Protein AF-A0A2E5YEF9-F1 (afdb_monomer_lite)

Sequence (171 aa):
MELEQLLAVVGGSLGGLQVLPWATDHPDRMRTAVVVAAAPHLSSQGVAFDVIGRNAIRHDPRFADGQYYDDETPESGLAIARMLAHITCLSDESMRTKFAPARLMPERSAPTSRASSPSDPISHIRATDSSNVSMQTATSRGRRRWTSSTWEERTTSCASHSRPRPAAGSF

Secondary structure (DSSP, 8-state):
-----BS-EEEETHHHHHHHHHHHH-GGGBS-EEEES--SS--HHHHHHHHHHHHHHHTSGGGGGG--SSS---HHHHHHHHHHHHHHT--HHHHHHHH-GGGGS--------------------PPP-------------------THHHHHHHHTT----PPPPP----

Structure (mmCIF, N/CA/C/O backbone):
data_AF-A0A2E5YEF9-F1
#
_entry.id   AF-A0A2E5YEF9-F1
#
loop_
_atom_site.group_PDB
_atom_site.id
_atom_site.type_symbol
_atom_site.label_atom_id
_atom_sit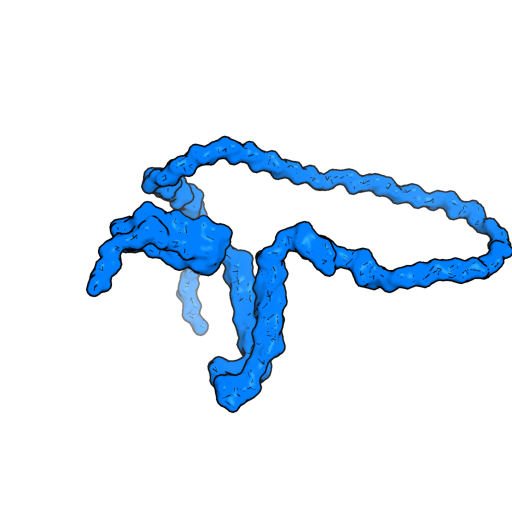e.label_alt_id
_atom_site.label_comp_id
_atom_site.label_asym_id
_atom_site.label_entity_id
_atom_site.label_seq_id
_atom_site.pdbx_PDB_ins_code
_atom_site.Cartn_x
_atom_site.Cartn_y
_atom_site.Cartn_z
_atom_site.occupancy
_atom_site.B_iso_or_equiv
_atom_site.auth_seq_id
_atom_site.auth_comp_id
_atom_site.auth_asym_id
_atom_site.auth_atom_id
_atom_site.pdbx_PDB_model_num
ATOM 1 N N . MET A 1 1 ? -17.700 -27.731 7.339 1.00 61.22 1 MET A N 1
ATOM 2 C CA . MET A 1 1 ? -17.431 -26.913 8.539 1.00 61.22 1 MET A CA 1
ATOM 3 C C . MET A 1 1 ? -17.479 -25.466 8.091 1.00 61.22 1 MET A C 1
ATOM 5 O O . MET A 1 1 ? -16.603 -25.067 7.335 1.00 61.22 1 MET A O 1
ATOM 9 N N . GLU A 1 2 ? -18.531 -24.729 8.441 1.00 78.50 2 GLU A N 1
ATOM 10 C CA . GLU A 1 2 ? -18.604 -23.287 8.177 1.00 78.50 2 GLU A CA 1
ATOM 11 C C . GLU A 1 2 ? -17.994 -22.519 9.351 1.00 78.50 2 GLU A C 1
ATOM 13 O O . GLU A 1 2 ? -18.206 -22.864 10.512 1.00 78.50 2 GLU A O 1
ATOM 18 N N . LEU A 1 3 ? -17.200 -21.493 9.042 1.00 83.31 3 LEU A N 1
ATOM 19 C CA . LEU A 1 3 ? -16.688 -20.552 10.033 1.00 83.31 3 LEU A CA 1
ATOM 20 C C . LEU A 1 3 ? -17.689 -19.407 10.173 1.00 83.31 3 LEU A C 1
ATOM 22 O O . LEU A 1 3 ? -17.702 -18.482 9.359 1.00 83.31 3 LEU A O 1
ATOM 26 N N . GLU A 1 4 ? -18.523 -19.489 11.205 1.00 88.81 4 GLU A N 1
ATOM 27 C CA . GLU A 1 4 ? -19.584 -18.512 11.464 1.00 88.81 4 GLU A CA 1
ATOM 28 C C . GLU A 1 4 ? -19.030 -17.161 11.941 1.00 88.81 4 GLU A C 1
ATOM 30 O O . GLU A 1 4 ? -19.479 -16.113 11.478 1.00 88.81 4 GLU A O 1
ATOM 35 N N . GLN A 1 5 ? -18.018 -17.167 12.821 1.00 94.31 5 GLN A N 1
ATOM 36 C CA . GLN A 1 5 ? -17.454 -15.944 13.396 1.00 94.31 5 GLN A CA 1
ATOM 37 C C . GLN A 1 5 ? -15.948 -16.059 13.669 1.00 94.31 5 GLN A C 1
ATOM 39 O O . GLN A 1 5 ? -15.473 -16.996 14.310 1.00 94.31 5 GLN A O 1
ATOM 44 N N . LEU A 1 6 ? -15.191 -15.059 13.219 1.00 95.38 6 LEU A N 1
ATOM 45 C CA . LEU A 1 6 ? -13.757 -14.929 13.454 1.00 95.38 6 LEU A CA 1
ATOM 46 C C . LEU A 1 6 ? -13.483 -14.293 14.822 1.00 95.38 6 LEU A C 1
ATOM 48 O O . LEU A 1 6 ? -14.119 -13.312 15.214 1.00 95.38 6 LEU A O 1
ATOM 52 N N . LEU A 1 7 ? -12.482 -14.801 15.544 1.00 96.19 7 LEU A N 1
ATOM 53 C CA . LEU A 1 7 ? -12.046 -14.183 16.801 1.00 96.19 7 LEU A CA 1
ATOM 54 C C . LEU A 1 7 ? -11.494 -12.771 16.565 1.00 96.19 7 LEU A C 1
ATOM 56 O O . LEU A 1 7 ? -11.848 -11.831 17.277 1.00 96.19 7 LEU A O 1
ATOM 60 N N . ALA A 1 8 ? -10.625 -12.626 15.567 1.00 96.00 8 ALA A N 1
ATOM 61 C CA . ALA A 1 8 ? -10.058 -11.345 15.195 1.00 96.00 8 ALA A CA 1
ATOM 62 C C . ALA A 1 8 ? -9.677 -11.315 13.715 1.00 96.00 8 ALA A C 1
ATOM 64 O O . ALA A 1 8 ? -9.249 -12.324 13.156 1.00 96.00 8 ALA A O 1
ATOM 65 N N . VAL A 1 9 ? -9.780 -10.132 13.122 1.00 96.62 9 VAL A N 1
ATOM 66 C CA . VAL A 1 9 ? -9.243 -9.806 11.802 1.00 96.62 9 VAL A CA 1
ATOM 67 C C . VAL A 1 9 ? -8.165 -8.751 12.011 1.00 96.62 9 VAL A C 1
ATOM 69 O O . VAL A 1 9 ? -8.415 -7.706 12.612 1.00 96.62 9 VAL A O 1
ATOM 72 N N . VAL A 1 10 ? -6.943 -9.047 11.576 1.00 97.56 10 VAL A N 1
ATOM 73 C CA . VAL A 1 10 ? -5.756 -8.239 11.877 1.00 97.56 10 VAL A CA 1
ATOM 74 C C . VAL A 1 10 ? -5.096 -7.809 10.577 1.00 97.56 10 VAL A C 1
ATOM 76 O O . VAL A 1 10 ? -4.835 -8.644 9.715 1.00 97.56 10 VAL A O 1
ATOM 79 N N . GLY A 1 11 ? -4.794 -6.518 10.444 1.00 97.12 11 GLY A N 1
ATOM 80 C CA . GLY A 1 11 ? -4.163 -5.975 9.247 1.00 97.12 11 GLY A CA 1
ATOM 81 C C . GLY A 1 11 ? -3.310 -4.746 9.529 1.00 97.12 11 GLY A C 1
ATOM 82 O O . GLY A 1 11 ? -3.730 -3.817 10.221 1.00 97.12 11 GLY A O 1
ATOM 83 N N . GLY A 1 12 ? -2.103 -4.738 8.962 1.00 95.12 12 GLY A N 1
ATOM 84 C CA . GLY A 1 12 ? -1.193 -3.595 8.974 1.00 95.12 12 GLY A CA 1
ATOM 85 C C . GLY A 1 12 ? -1.109 -2.914 7.607 1.00 95.12 12 GLY A C 1
ATOM 86 O O . GLY A 1 12 ? -1.174 -3.603 6.592 1.00 95.12 12 GLY A O 1
ATOM 87 N N . SER A 1 13 ? -0.932 -1.589 7.557 1.00 92.62 13 SER A N 1
ATOM 88 C CA . SER A 1 13 ? -0.755 -0.825 6.308 1.00 92.62 13 SER A CA 1
ATOM 89 C C . SER A 1 13 ? -1.877 -1.117 5.292 1.00 92.62 13 SER A C 1
ATOM 91 O O . SER A 1 13 ? -3.050 -0.911 5.603 1.00 92.62 13 SER A O 1
ATOM 93 N N . LEU A 1 14 ? -1.558 -1.651 4.108 1.00 91.31 14 LEU A N 1
ATOM 94 C CA . LEU A 1 14 ? -2.541 -2.074 3.107 1.00 91.31 14 LEU A CA 1
ATOM 95 C C . LEU A 1 14 ? -3.523 -3.116 3.664 1.00 91.31 14 LEU A C 1
ATOM 97 O O . LEU A 1 14 ? -4.720 -3.026 3.418 1.00 91.31 14 LEU A O 1
ATOM 101 N N . GLY A 1 15 ? -3.057 -4.052 4.492 1.00 93.69 15 GLY A N 1
ATOM 102 C CA . GLY A 1 15 ? -3.945 -5.000 5.167 1.00 93.69 15 GLY A CA 1
ATOM 103 C C . GLY A 1 15 ? -4.943 -4.296 6.088 1.00 93.69 15 GLY A C 1
ATOM 104 O O . GLY A 1 15 ? -6.108 -4.664 6.124 1.00 93.69 15 GLY A O 1
ATOM 105 N N . GLY A 1 16 ? -4.531 -3.230 6.779 1.00 95.38 16 GLY A N 1
ATOM 106 C CA . GLY A 1 16 ? -5.429 -2.439 7.625 1.00 95.38 16 GLY A CA 1
ATOM 107 C C . GLY A 1 16 ? -6.526 -1.725 6.829 1.00 95.38 16 GLY A C 1
ATOM 108 O O . GLY A 1 16 ? -7.672 -1.688 7.270 1.00 95.38 16 GLY A O 1
ATOM 109 N N . LEU A 1 17 ? -6.198 -1.247 5.624 1.00 94.56 17 LEU A N 1
ATOM 110 C CA . LEU A 1 17 ? -7.174 -0.714 4.664 1.00 94.56 17 LEU A CA 1
ATOM 111 C C . LEU A 1 17 ? -8.205 -1.767 4.225 1.00 94.56 17 LEU A C 1
ATOM 113 O O . LEU A 1 17 ? -9.326 -1.391 3.913 1.00 94.56 17 LEU A O 1
ATOM 117 N N . GLN A 1 18 ? -7.863 -3.060 4.224 1.00 94.94 18 GLN A N 1
ATOM 118 C CA . GLN A 1 18 ? -8.808 -4.148 3.924 1.00 94.94 18 GLN A CA 1
ATOM 119 C C . GLN A 1 18 ? -9.657 -4.544 5.139 1.00 94.94 18 GLN A C 1
ATOM 121 O O . GLN A 1 18 ? -10.833 -4.872 4.992 1.00 94.94 18 GLN A O 1
ATOM 126 N N . VAL A 1 19 ? -9.085 -4.486 6.347 1.00 96.94 19 VAL A N 1
ATOM 127 C CA . VAL A 1 19 ? -9.817 -4.791 7.588 1.00 96.94 19 VAL A CA 1
ATOM 128 C C . VAL A 1 19 ? -10.938 -3.783 7.846 1.00 96.94 19 VAL A C 1
ATOM 130 O O . VAL A 1 19 ? -11.987 -4.165 8.354 1.00 96.94 19 VAL A O 1
ATOM 133 N N . LEU A 1 20 ? -10.746 -2.509 7.493 1.00 95.31 20 LEU A N 1
ATOM 134 C CA . LEU A 1 20 ? -11.721 -1.447 7.768 1.00 95.31 20 LEU A CA 1
ATOM 135 C C . LEU A 1 20 ? -13.084 -1.651 7.061 1.00 95.31 20 LEU A C 1
ATOM 137 O O . LEU A 1 20 ? -14.101 -1.602 7.758 1.00 95.31 20 LEU A O 1
ATOM 141 N N . PRO A 1 21 ? -13.155 -1.936 5.744 1.00 95.06 21 PRO A N 1
ATOM 142 C CA . PRO A 1 21 ? -14.404 -2.319 5.086 1.00 95.06 21 PRO A CA 1
ATOM 143 C C . PRO A 1 21 ? -15.011 -3.590 5.672 1.00 95.06 21 PRO A C 1
ATOM 145 O O . PRO A 1 21 ? -16.184 -3.598 6.009 1.00 95.06 21 PRO A O 1
ATOM 148 N N . TRP A 1 22 ? -14.208 -4.633 5.913 1.00 94.25 22 TRP A N 1
ATOM 149 C CA . TRP A 1 22 ? -14.694 -5.874 6.531 1.00 94.25 22 TRP A CA 1
ATOM 150 C C . TRP A 1 22 ? -15.366 -5.645 7.884 1.00 94.25 22 TRP A C 1
ATOM 152 O O . TRP A 1 22 ? -16.401 -6.236 8.179 1.00 94.25 22 TRP A O 1
ATOM 162 N N . ALA A 1 23 ? -14.796 -4.748 8.686 1.00 94.69 23 ALA A N 1
ATOM 163 C CA . ALA A 1 23 ? -15.352 -4.370 9.971 1.00 94.69 23 ALA A CA 1
ATOM 164 C C . ALA A 1 23 ? -16.701 -3.650 9.872 1.00 94.69 23 ALA A C 1
ATOM 166 O O . ALA A 1 23 ? -17.472 -3.670 10.830 1.00 94.69 23 ALA A O 1
ATOM 167 N N . THR A 1 24 ? -16.958 -3.010 8.734 1.00 94.38 24 THR A N 1
ATOM 168 C CA . THR A 1 24 ? -18.151 -2.204 8.472 1.00 94.38 24 THR A CA 1
ATOM 169 C C . THR A 1 24 ? -19.235 -3.030 7.781 1.00 94.38 24 THR A C 1
ATOM 171 O O . THR A 1 24 ? -20.386 -2.998 8.203 1.00 94.38 24 THR A O 1
ATOM 174 N N . ASP A 1 25 ? -18.859 -3.809 6.767 1.00 95.62 25 ASP A N 1
ATOM 175 C CA . ASP A 1 25 ? -19.774 -4.582 5.923 1.00 95.62 25 ASP A CA 1
ATOM 176 C C . ASP A 1 25 ? -20.184 -5.911 6.577 1.00 95.62 25 ASP A C 1
ATOM 178 O O . ASP A 1 25 ? -21.254 -6.455 6.297 1.00 95.62 25 ASP A O 1
ATOM 182 N N . HIS A 1 26 ? -19.334 -6.455 7.457 1.00 94.62 26 HIS A N 1
ATOM 183 C CA . HIS A 1 26 ? -19.531 -7.760 8.091 1.00 94.62 26 HIS A CA 1
ATOM 184 C C . HIS A 1 26 ? -19.278 -7.739 9.612 1.00 94.62 26 HIS A C 1
ATOM 186 O O . HIS A 1 26 ? -18.513 -8.569 10.120 1.00 94.62 26 HIS A O 1
ATOM 192 N N . PRO A 1 27 ? -19.925 -6.838 10.376 1.00 93.94 27 PRO A N 1
ATOM 193 C CA . PRO A 1 27 ? -19.651 -6.669 11.803 1.00 93.94 27 PRO A CA 1
ATOM 194 C C . PRO A 1 27 ? -19.923 -7.942 12.621 1.00 93.94 27 PRO A C 1
ATOM 196 O O . PRO A 1 27 ? -19.190 -8.225 13.563 1.00 93.94 27 PRO A O 1
ATOM 199 N N . ASP A 1 28 ? -20.906 -8.760 12.232 1.00 94.88 28 ASP A N 1
ATOM 200 C CA . ASP A 1 28 ? -21.264 -9.988 12.960 1.00 94.88 28 ASP A CA 1
ATOM 201 C C . ASP A 1 28 ? -20.300 -11.158 12.699 1.00 94.88 28 ASP A C 1
ATOM 203 O O . ASP A 1 28 ? -20.226 -12.111 13.480 1.00 94.88 28 ASP A O 1
ATOM 207 N N . ARG A 1 29 ? -19.512 -11.082 11.619 1.00 94.75 29 ARG A N 1
ATOM 208 C CA . ARG A 1 29 ? -18.574 -12.135 11.194 1.00 94.75 29 ARG A CA 1
ATOM 209 C C . ARG A 1 29 ? -17.249 -12.096 11.951 1.00 94.75 29 ARG A C 1
ATOM 211 O O . ARG A 1 29 ? -16.424 -12.988 11.756 1.00 94.75 29 ARG A O 1
ATOM 218 N N . MET A 1 30 ? -17.020 -11.103 12.811 1.00 94.94 30 MET A N 1
ATOM 219 C CA . MET A 1 30 ? -15.790 -10.978 13.593 1.00 94.94 30 MET A CA 1
ATOM 220 C C . MET A 1 30 ? -16.033 -10.346 14.968 1.00 94.94 30 MET A C 1
ATOM 222 O O . MET A 1 30 ? -16.859 -9.458 15.121 1.00 94.94 30 MET A O 1
ATOM 226 N N . ARG A 1 31 ? -15.269 -10.758 15.984 1.00 95.88 31 ARG A N 1
ATOM 227 C CA . ARG A 1 31 ? -15.357 -10.141 17.324 1.00 95.88 31 ARG A CA 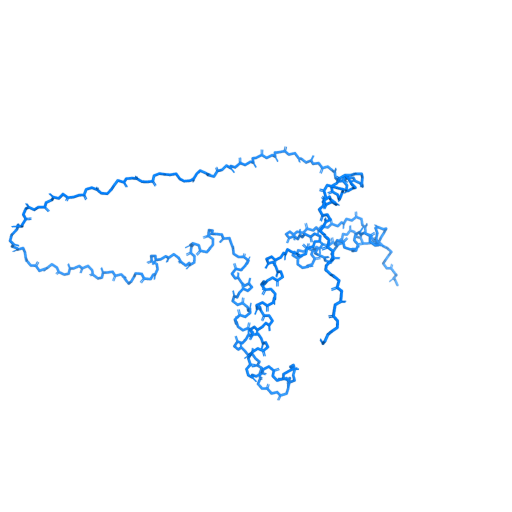1
ATOM 228 C C . ARG A 1 31 ? -14.470 -8.913 17.486 1.00 95.88 31 ARG A C 1
ATOM 230 O O . ARG A 1 31 ? -14.780 -8.035 18.285 1.00 95.88 31 ARG A O 1
ATOM 237 N N . THR A 1 32 ? -13.341 -8.876 16.780 1.00 96.69 32 THR A N 1
ATOM 238 C CA . THR A 1 32 ? -12.328 -7.824 16.930 1.00 96.69 32 THR A CA 1
ATOM 239 C C . THR A 1 32 ? -11.690 -7.489 15.586 1.00 96.69 32 THR A C 1
ATOM 241 O O . THR A 1 32 ? -11.218 -8.383 14.891 1.00 96.69 32 THR A O 1
ATOM 244 N N . ALA A 1 33 ? -11.592 -6.202 15.255 1.00 96.88 33 ALA A N 1
ATOM 245 C CA . ALA A 1 33 ? -10.707 -5.709 14.201 1.00 96.88 33 ALA A CA 1
ATOM 246 C C . ALA A 1 33 ? -9.464 -5.064 14.820 1.00 96.88 33 ALA A C 1
ATOM 248 O O . ALA A 1 33 ? -9.569 -4.218 15.710 1.00 96.88 33 ALA A O 1
ATOM 249 N N . VAL A 1 34 ? -8.285 -5.446 14.335 1.00 97.50 34 VAL A N 1
ATOM 250 C CA . VAL A 1 34 ? -7.002 -4.868 14.745 1.00 97.50 34 VAL A CA 1
ATOM 251 C C . VAL A 1 34 ? -6.345 -4.238 13.525 1.00 97.50 34 VAL A C 1
ATOM 253 O O . VAL A 1 34 ? -5.876 -4.932 12.626 1.00 97.50 34 VAL A O 1
ATOM 256 N N . VAL A 1 35 ? -6.310 -2.908 13.510 1.00 97.38 35 VAL A N 1
ATOM 257 C CA . VAL A 1 35 ? -5.787 -2.105 12.401 1.00 97.38 35 VAL A CA 1
ATOM 258 C C . VAL A 1 35 ? -4.512 -1.402 12.854 1.00 97.38 35 VAL A C 1
ATOM 260 O O . VAL A 1 35 ? -4.525 -0.664 13.839 1.00 97.38 35 VAL A O 1
ATOM 263 N N . VAL A 1 36 ? -3.404 -1.631 12.147 1.00 96.56 36 VAL A N 1
ATOM 264 C CA . VAL A 1 36 ? -2.079 -1.103 12.511 1.00 96.56 36 VAL A CA 1
ATOM 265 C C . VAL A 1 36 ? -1.515 -0.253 11.377 1.00 96.56 36 VAL A C 1
ATOM 267 O O . VAL A 1 36 ? -1.464 -0.699 10.236 1.00 96.56 36 VAL A O 1
ATOM 270 N N . ALA A 1 37 ? -1.050 0.963 11.681 1.00 93.44 37 ALA A N 1
ATOM 271 C CA . ALA A 1 37 ? -0.389 1.848 10.709 1.00 93.44 37 ALA A CA 1
ATOM 272 C C . ALA A 1 37 ? -1.166 2.009 9.381 1.00 93.44 37 ALA A C 1
ATOM 274 O O . ALA A 1 37 ? -0.586 1.972 8.297 1.00 93.44 37 ALA A O 1
ATOM 275 N N . ALA A 1 38 ? -2.489 2.144 9.473 1.00 93.81 38 ALA A N 1
ATOM 276 C CA . ALA A 1 38 ? -3.388 2.309 8.338 1.00 93.81 38 ALA A CA 1
ATOM 277 C C . ALA A 1 38 ? -4.418 3.408 8.624 1.00 93.81 38 ALA A C 1
ATOM 279 O O . ALA A 1 38 ? -4.615 3.813 9.770 1.00 93.81 38 ALA A O 1
ATOM 280 N N . ALA A 1 39 ? -5.071 3.876 7.567 1.00 90.88 39 ALA A N 1
ATOM 281 C CA . ALA A 1 39 ? -6.108 4.900 7.595 1.00 90.88 39 ALA A CA 1
ATOM 282 C C . ALA A 1 39 ? -7.321 4.415 6.777 1.00 90.88 39 ALA A C 1
ATOM 284 O O . ALA A 1 39 ? -7.152 3.525 5.946 1.00 90.88 39 ALA A O 1
ATOM 285 N N . PRO A 1 40 ? -8.527 4.981 6.969 1.00 89.75 40 PRO A N 1
ATOM 286 C CA . PRO A 1 40 ? -9.714 4.607 6.189 1.00 89.75 40 PRO A CA 1
ATOM 287 C C . PRO A 1 40 ? -9.597 4.933 4.698 1.00 89.75 40 PRO A C 1
ATOM 289 O O . PRO A 1 40 ? -10.260 4.305 3.878 1.00 89.75 40 PRO A O 1
ATOM 292 N N . HIS A 1 41 ? -8.730 5.880 4.340 1.00 91.38 41 HIS A N 1
ATOM 293 C CA . HIS A 1 41 ? -8.466 6.262 2.960 1.00 91.38 41 HIS A CA 1
ATOM 294 C C . HIS A 1 41 ? -6.971 6.468 2.740 1.00 91.38 41 HIS A C 1
ATOM 296 O O . HIS A 1 41 ? -6.235 6.839 3.660 1.00 91.38 41 HIS A O 1
ATOM 302 N N . LEU A 1 42 ? -6.531 6.255 1.501 1.00 92.19 42 LEU A N 1
ATOM 303 C CA . LEU A 1 42 ? -5.164 6.549 1.097 1.00 92.19 42 LEU A CA 1
ATOM 304 C C . LEU A 1 42 ? -4.969 8.069 0.994 1.00 92.19 42 LEU A C 1
ATOM 306 O O . LEU A 1 42 ? -5.785 8.768 0.396 1.00 92.19 42 LEU A O 1
ATOM 310 N N . SER A 1 43 ? -3.889 8.586 1.579 1.00 92.31 43 SER A N 1
ATOM 311 C CA . SER A 1 43 ? -3.564 10.014 1.506 1.00 92.31 43 SER A CA 1
ATOM 312 C C . SER A 1 43 ? -3.140 10.422 0.092 1.00 92.31 43 SER A C 1
ATOM 314 O O . SER A 1 43 ? -2.651 9.601 -0.684 1.00 92.31 43 SER A O 1
ATOM 316 N N . SER A 1 44 ? -3.244 11.714 -0.228 1.00 95.25 44 SER A N 1
ATOM 317 C CA . SER A 1 44 ? -2.739 12.270 -1.494 1.00 95.25 44 SER A CA 1
ATOM 318 C C . SER A 1 44 ? -1.250 11.975 -1.708 1.00 95.25 44 SER A C 1
ATOM 320 O O . SER A 1 44 ? -0.840 11.634 -2.814 1.00 95.25 44 SER A O 1
ATOM 322 N N . GLN A 1 45 ? -0.449 12.035 -0.642 1.00 92.62 45 GLN A N 1
ATOM 323 C CA . GLN A 1 45 ? 0.962 11.655 -0.671 1.00 92.62 45 GLN A CA 1
ATOM 324 C C . GLN A 1 45 ? 1.148 10.161 -0.992 1.00 92.62 45 GLN A C 1
ATOM 326 O O . GLN A 1 45 ? 2.000 9.815 -1.806 1.00 92.62 45 GLN A O 1
ATOM 331 N N . GLY A 1 46 ? 0.329 9.280 -0.407 1.00 92.06 46 GLY A N 1
ATOM 332 C CA . GLY A 1 46 ? 0.334 7.851 -0.729 1.00 92.06 46 GLY A CA 1
ATOM 333 C C . GLY A 1 46 ? -0.014 7.580 -2.195 1.00 92.06 46 GLY A C 1
ATOM 334 O O . GLY A 1 46 ? 0.676 6.805 -2.853 1.00 92.06 46 GLY A O 1
ATOM 335 N N . VAL A 1 47 ? -1.020 8.279 -2.732 1.00 95.19 47 VAL A N 1
ATOM 336 C CA . VAL A 1 47 ? -1.385 8.217 -4.159 1.00 95.19 47 VAL A CA 1
ATOM 337 C C . VAL A 1 47 ? -0.236 8.701 -5.047 1.00 95.19 47 VAL A C 1
ATOM 339 O O . VAL A 1 47 ? 0.065 8.071 -6.057 1.00 95.19 47 VAL A O 1
ATOM 342 N N . ALA A 1 48 ? 0.443 9.790 -4.675 1.00 96.94 48 ALA A N 1
ATOM 343 C CA . ALA A 1 48 ? 1.578 10.302 -5.437 1.00 96.94 48 ALA A CA 1
ATOM 344 C C . ALA A 1 48 ? 2.721 9.274 -5.523 1.00 96.94 48 ALA A C 1
ATOM 346 O O . ALA A 1 48 ? 3.242 9.034 -6.611 1.00 96.94 48 ALA A O 1
ATOM 347 N N . PHE A 1 49 ? 3.075 8.619 -4.413 1.00 95.69 49 PHE A N 1
ATOM 348 C CA . PHE A 1 49 ? 4.101 7.571 -4.416 1.00 95.69 49 PHE A CA 1
ATOM 349 C C . PHE A 1 49 ? 3.719 6.368 -5.281 1.00 95.69 49 PHE A C 1
ATOM 351 O O . PHE A 1 49 ? 4.551 5.860 -6.031 1.00 95.69 49 PHE A O 1
ATOM 358 N N . ASP A 1 50 ? 2.461 5.947 -5.216 1.00 94.75 50 ASP A N 1
ATOM 359 C CA . ASP A 1 50 ? 1.920 4.861 -6.030 1.00 94.75 50 ASP A CA 1
ATOM 360 C C . ASP A 1 50 ? 1.947 5.193 -7.538 1.00 94.75 50 ASP A C 1
ATOM 362 O O . ASP A 1 50 ? 2.385 4.378 -8.354 1.00 94.75 50 ASP A O 1
ATOM 366 N N . VAL A 1 51 ? 1.586 6.423 -7.923 1.00 97.75 51 VAL A N 1
ATOM 367 C CA . VAL A 1 51 ? 1.717 6.903 -9.311 1.00 97.75 51 VAL A CA 1
ATOM 368 C C . VAL A 1 51 ? 3.176 6.891 -9.771 1.00 97.75 51 VAL A C 1
ATOM 370 O O . VAL A 1 51 ? 3.454 6.397 -10.862 1.00 97.75 51 VAL A O 1
ATOM 373 N N . ILE A 1 52 ? 4.112 7.382 -8.952 1.00 97.94 52 ILE A N 1
ATOM 374 C CA . ILE A 1 52 ? 5.543 7.385 -9.297 1.00 97.94 52 ILE A CA 1
ATOM 375 C C . ILE A 1 52 ? 6.058 5.951 -9.470 1.00 97.94 52 ILE A C 1
ATOM 377 O O . ILE A 1 52 ? 6.719 5.664 -10.466 1.00 97.94 52 ILE A O 1
ATOM 381 N N . GLY A 1 53 ? 5.726 5.042 -8.549 1.00 98.00 53 GLY A N 1
ATOM 382 C CA . GLY A 1 53 ? 6.136 3.638 -8.625 1.00 98.00 53 GLY A CA 1
ATOM 383 C C . GLY A 1 53 ? 5.616 2.943 -9.885 1.00 98.00 53 GLY A C 1
ATOM 384 O O . GLY A 1 53 ? 6.388 2.310 -10.604 1.00 98.00 53 GLY A O 1
ATOM 385 N N . ARG A 1 54 ? 4.330 3.121 -10.217 1.00 98.00 54 ARG A N 1
ATOM 386 C CA . ARG A 1 54 ? 3.767 2.587 -11.468 1.00 98.00 54 ARG A CA 1
ATOM 387 C C . ARG A 1 54 ? 4.402 3.200 -12.706 1.00 98.00 54 ARG A C 1
ATOM 389 O O . ARG A 1 54 ? 4.636 2.482 -13.671 1.00 98.00 54 ARG A O 1
ATOM 396 N N . ASN A 1 55 ? 4.669 4.503 -12.695 1.00 98.25 55 ASN A N 1
ATOM 397 C CA . ASN A 1 55 ? 5.315 5.162 -13.823 1.00 98.25 55 ASN A CA 1
ATOM 398 C C . ASN A 1 55 ? 6.737 4.640 -14.028 1.00 98.25 55 ASN A C 1
ATOM 400 O O . ASN A 1 55 ? 7.098 4.391 -15.171 1.00 98.25 55 ASN A O 1
ATOM 404 N N . ALA A 1 56 ? 7.502 4.412 -12.957 1.00 98.31 56 ALA A N 1
ATOM 405 C CA . ALA A 1 56 ? 8.832 3.814 -13.054 1.00 98.31 56 ALA A CA 1
ATOM 406 C C . ALA A 1 56 ? 8.789 2.438 -13.736 1.00 98.31 56 ALA A C 1
ATOM 408 O O . ALA A 1 56 ? 9.599 2.173 -14.615 1.00 98.31 56 ALA A O 1
ATOM 409 N N . ILE A 1 57 ? 7.810 1.598 -13.384 1.00 98.38 57 ILE A N 1
ATOM 410 C CA . ILE A 1 57 ? 7.620 0.282 -14.009 1.00 98.38 57 ILE A CA 1
ATOM 411 C C . ILE A 1 57 ? 7.196 0.426 -15.475 1.00 98.38 57 ILE A C 1
ATOM 413 O O . ILE A 1 57 ? 7.802 -0.185 -16.341 1.00 98.38 57 ILE A O 1
ATOM 417 N N . ARG A 1 58 ? 6.189 1.257 -15.773 1.00 98.19 58 ARG A N 1
ATOM 418 C CA . ARG A 1 58 ? 5.633 1.405 -17.132 1.00 98.19 58 ARG A CA 1
ATOM 419 C C . ARG A 1 58 ? 6.595 2.024 -18.145 1.00 98.19 58 ARG A C 1
ATOM 421 O O . ARG A 1 58 ? 6.426 1.795 -19.335 1.00 98.19 58 ARG A O 1
ATOM 428 N N . HIS A 1 59 ? 7.549 2.833 -17.688 1.00 97.88 59 HIS A N 1
ATOM 429 C CA . HIS A 1 59 ? 8.561 3.450 -18.551 1.00 97.88 59 HIS A CA 1
ATOM 430 C C . HIS A 1 59 ? 9.818 2.588 -18.710 1.00 97.88 59 HIS A C 1
ATOM 432 O O . HIS A 1 59 ? 10.723 2.979 -19.446 1.00 97.88 59 HIS A O 1
ATOM 438 N N . ASP A 1 60 ? 9.897 1.436 -18.041 1.00 98.31 60 ASP A N 1
ATOM 439 C CA . ASP A 1 60 ? 10.940 0.463 -18.335 1.00 98.31 60 ASP A CA 1
ATOM 440 C C . ASP A 1 60 ? 10.702 -0.101 -19.752 1.00 98.31 60 ASP A C 1
ATOM 442 O O . ASP A 1 60 ? 9.602 -0.590 -20.023 1.00 98.31 60 ASP A O 1
ATOM 446 N N . PRO A 1 61 ? 11.686 -0.055 -20.672 1.00 97.12 61 PRO A N 1
ATOM 447 C CA . PRO A 1 61 ? 11.528 -0.590 -22.026 1.00 97.12 61 PRO A CA 1
ATOM 448 C C . PRO A 1 61 ? 11.118 -2.067 -22.061 1.00 97.12 61 PRO A C 1
ATOM 450 O O . PRO A 1 61 ? 10.471 -2.502 -23.011 1.00 97.12 61 PRO A O 1
ATOM 453 N N . ARG A 1 62 ? 11.461 -2.828 -21.015 1.00 97.69 62 ARG A N 1
ATOM 454 C CA . ARG A 1 62 ? 11.106 -4.243 -20.862 1.00 97.69 62 ARG A CA 1
ATOM 455 C C . ARG A 1 62 ? 9.703 -4.456 -20.295 1.00 97.69 62 ARG A C 1
ATOM 457 O O . ARG A 1 62 ? 9.266 -5.587 -20.153 1.00 97.69 62 ARG A O 1
ATOM 464 N N . PHE A 1 63 ? 8.964 -3.393 -19.964 1.00 97.81 63 PHE A N 1
ATOM 465 C CA . PHE A 1 63 ? 7.599 -3.523 -19.456 1.00 97.81 63 PHE A CA 1
ATOM 466 C C . PHE A 1 63 ? 6.626 -4.067 -20.500 1.00 97.81 63 PHE A C 1
ATOM 468 O O . PHE A 1 63 ? 5.593 -4.578 -20.097 1.00 97.81 63 PHE A O 1
ATOM 475 N N . ALA A 1 64 ? 6.901 -3.945 -21.803 1.00 96.19 64 ALA A N 1
ATOM 476 C CA . ALA A 1 64 ? 6.126 -4.589 -22.875 1.00 96.19 64 ALA A CA 1
ATOM 477 C C . ALA A 1 64 ? 4.585 -4.520 -22.704 1.00 96.19 64 ALA A C 1
ATOM 479 O O . ALA A 1 64 ? 3.882 -5.497 -22.937 1.00 96.19 64 ALA A O 1
ATOM 480 N N . ASP A 1 65 ? 4.056 -3.392 -22.216 1.00 95.69 65 ASP A N 1
ATOM 481 C CA . ASP A 1 65 ? 2.640 -3.211 -21.839 1.00 95.69 65 ASP A CA 1
ATOM 482 C C . ASP A 1 65 ? 2.046 -4.334 -20.950 1.00 95.69 65 ASP A C 1
ATOM 484 O O . ASP A 1 65 ? 0.901 -4.763 -21.087 1.00 95.69 65 ASP A O 1
ATOM 488 N N . GLY A 1 66 ? 2.852 -4.854 -20.024 1.00 96.19 66 GLY A N 1
ATOM 489 C CA . GLY A 1 66 ? 2.494 -5.970 -19.151 1.00 96.19 66 GLY A CA 1
ATOM 490 C C . GLY A 1 66 ? 2.786 -7.365 -19.716 1.00 96.19 66 GLY A C 1
ATOM 491 O O . GLY A 1 66 ? 2.581 -8.335 -18.993 1.00 96.19 66 GLY A O 1
ATOM 492 N N . GLN A 1 67 ? 3.266 -7.492 -20.957 1.00 96.94 67 GLN A N 1
ATOM 493 C CA . GLN A 1 67 ? 3.460 -8.769 -21.665 1.00 96.94 67 GLN A CA 1
ATOM 494 C C . GLN A 1 67 ? 4.912 -9.284 -21.617 1.00 96.94 67 GLN A C 1
ATOM 496 O O . GLN A 1 67 ? 5.454 -9.707 -22.627 1.00 96.94 67 GLN A O 1
ATOM 501 N N . TYR A 1 68 ? 5.562 -9.241 -20.452 1.00 95.88 68 TYR A N 1
ATOM 502 C CA . TYR A 1 68 ? 6.980 -9.622 -20.273 1.00 95.88 68 TYR A CA 1
ATOM 503 C C . TYR A 1 68 ? 7.184 -10.971 -19.567 1.00 95.88 68 TYR A C 1
ATOM 505 O O . TYR A 1 68 ? 8.262 -11.245 -19.050 1.00 95.88 68 TYR A O 1
ATOM 513 N N . TYR A 1 69 ? 6.145 -11.804 -19.464 1.00 94.06 69 TYR A N 1
ATOM 514 C CA . TYR A 1 69 ? 6.209 -13.059 -18.700 1.00 94.06 69 TYR A CA 1
ATOM 515 C C . TYR A 1 69 ? 7.070 -14.140 -19.365 1.00 94.06 69 TYR A C 1
ATOM 517 O O . TYR A 1 69 ? 7.650 -14.959 -18.654 1.00 94.06 69 TYR A O 1
ATOM 525 N N . ASP A 1 70 ? 7.165 -14.110 -20.694 1.00 95.56 70 ASP A N 1
ATOM 526 C CA . ASP A 1 70 ? 7.988 -15.026 -21.493 1.00 95.56 70 ASP A CA 1
ATOM 527 C C . ASP A 1 70 ? 9.317 -14.383 -21.948 1.00 95.56 70 ASP A C 1
ATOM 529 O O . ASP A 1 70 ? 10.117 -15.028 -22.622 1.00 95.56 70 ASP A O 1
ATOM 533 N N . ASP A 1 71 ? 9.566 -13.129 -21.547 1.00 93.25 71 ASP A N 1
ATOM 534 C CA . ASP A 1 71 ? 10.684 -12.283 -21.980 1.00 93.25 71 ASP A CA 1
ATOM 535 C C . ASP A 1 71 ? 11.461 -11.704 -20.774 1.00 93.25 71 ASP A C 1
ATOM 537 O O . ASP A 1 71 ? 11.303 -12.115 -19.621 1.00 93.25 71 ASP A O 1
ATOM 541 N N . GLU A 1 72 ? 12.351 -10.738 -21.024 1.00 94.06 72 GLU A N 1
ATOM 542 C CA . GLU A 1 72 ? 13.054 -10.008 -19.968 1.00 94.06 72 GLU A CA 1
ATOM 543 C C . GLU A 1 72 ? 12.088 -9.145 -19.140 1.00 94.06 72 GLU A C 1
ATOM 545 O O . GLU A 1 72 ? 11.310 -8.360 -19.676 1.00 94.06 72 GLU A O 1
ATOM 550 N N . THR A 1 73 ? 12.186 -9.230 -17.812 1.00 96.75 73 THR A N 1
ATOM 551 C CA . THR A 1 73 ? 11.325 -8.455 -16.904 1.00 96.75 73 THR A CA 1
ATOM 552 C C . THR A 1 73 ? 11.784 -6.989 -16.761 1.00 96.75 73 THR A C 1
ATOM 554 O O . THR A 1 73 ? 12.975 -6.696 -16.922 1.00 96.75 73 THR A O 1
ATOM 557 N N . PRO A 1 74 ? 10.885 -6.042 -16.415 1.00 97.69 74 PRO A N 1
ATOM 558 C CA . PRO A 1 74 ? 11.211 -4.628 -16.178 1.00 97.69 74 PRO A CA 1
ATOM 559 C C . PRO A 1 74 ? 11.944 -4.403 -14.845 1.00 97.69 74 PRO A C 1
ATOM 561 O O . PRO A 1 74 ? 11.449 -3.745 -13.924 1.00 97.69 74 PRO A O 1
ATOM 564 N N . GLU A 1 75 ? 13.132 -4.994 -14.715 1.00 97.88 75 GLU A N 1
ATOM 565 C CA . GLU A 1 75 ? 13.925 -5.004 -13.483 1.00 97.88 75 GLU A CA 1
ATOM 566 C C . GLU A 1 75 ? 14.298 -3.599 -13.006 1.00 97.88 75 GLU A C 1
ATOM 568 O O . GLU A 1 75 ? 14.281 -3.335 -11.803 1.00 97.88 75 GLU A O 1
ATOM 573 N N . SER A 1 76 ? 14.606 -2.681 -13.927 1.00 97.94 76 SER A N 1
ATOM 574 C CA . SER A 1 76 ? 15.040 -1.327 -13.567 1.00 97.94 76 SER A CA 1
ATOM 575 C C . SER A 1 76 ? 13.873 -0.530 -12.991 1.00 97.94 76 SER A C 1
ATOM 577 O O . SER A 1 76 ? 13.995 0.080 -11.924 1.00 97.94 76 SER A O 1
ATOM 579 N N . GLY A 1 77 ? 12.713 -0.591 -13.646 1.00 98.06 77 GLY A N 1
ATOM 580 C CA . GLY A 1 77 ? 11.483 0.027 -13.161 1.00 98.06 77 GLY A CA 1
ATOM 581 C C . GLY 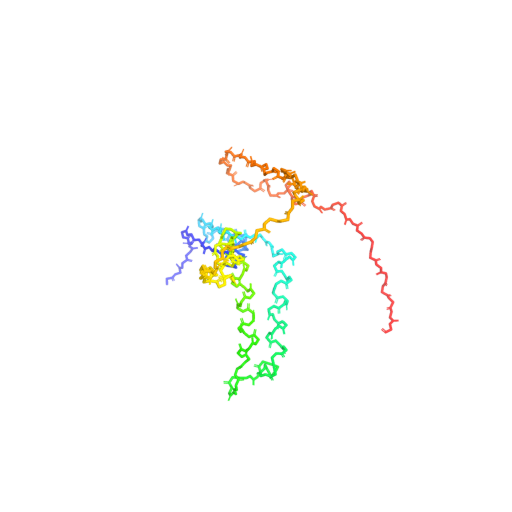A 1 77 ? 11.037 -0.542 -11.812 1.00 98.06 77 GLY A C 1
ATOM 582 O O . GLY A 1 77 ? 10.705 0.216 -10.895 1.00 98.06 77 GLY A O 1
ATOM 583 N N . LEU A 1 78 ? 11.102 -1.868 -11.647 1.00 97.94 78 LEU A N 1
ATOM 584 C CA . LEU A 1 78 ? 10.794 -2.549 -10.384 1.00 97.94 78 LEU A CA 1
ATOM 585 C C . LEU A 1 78 ? 11.765 -2.162 -9.262 1.00 97.94 78 LEU A C 1
ATOM 587 O O . LEU A 1 78 ? 11.330 -1.897 -8.137 1.00 97.94 78 LEU A O 1
ATOM 591 N N . ALA A 1 79 ? 13.065 -2.078 -9.553 1.00 98.12 79 ALA A N 1
ATOM 592 C CA . ALA A 1 79 ? 14.075 -1.658 -8.588 1.00 98.12 79 ALA A CA 1
ATOM 593 C C . ALA A 1 79 ? 13.823 -0.223 -8.106 1.00 98.12 79 ALA A C 1
ATOM 595 O O . ALA A 1 79 ? 13.829 0.029 -6.899 1.00 98.12 79 ALA A O 1
ATOM 596 N N . ILE A 1 80 ? 13.526 0.711 -9.016 1.00 98.12 80 ILE A N 1
ATOM 597 C CA . ILE A 1 80 ? 13.203 2.104 -8.670 1.00 98.12 80 ILE A CA 1
ATOM 598 C C . ILE A 1 80 ? 11.936 2.180 -7.815 1.00 98.12 80 ILE A C 1
ATOM 600 O O . ILE A 1 80 ? 11.945 2.818 -6.758 1.00 98.12 80 ILE A O 1
ATOM 604 N N . ALA A 1 81 ? 10.866 1.490 -8.220 1.00 97.81 81 ALA A N 1
ATOM 605 C CA . ALA A 1 81 ? 9.631 1.433 -7.443 1.00 97.81 81 ALA A CA 1
ATOM 606 C C . ALA A 1 81 ? 9.878 0.876 -6.029 1.00 97.81 81 ALA A C 1
ATOM 608 O O . ALA A 1 81 ? 9.358 1.408 -5.043 1.00 97.81 81 ALA A O 1
ATOM 609 N N . ARG A 1 82 ? 10.731 -0.150 -5.900 1.00 97.25 82 ARG A N 1
ATOM 610 C CA . ARG A 1 82 ? 11.098 -0.729 -4.604 1.00 97.25 82 ARG A CA 1
ATOM 611 C C . ARG A 1 82 ? 11.940 0.216 -3.752 1.00 97.25 82 ARG A C 1
ATOM 613 O O . ARG A 1 82 ? 11.706 0.286 -2.546 1.00 97.25 82 ARG A O 1
ATOM 620 N N . MET A 1 83 ? 12.888 0.939 -4.345 1.00 96.19 83 MET A N 1
ATOM 621 C CA . MET A 1 83 ? 13.681 1.948 -3.639 1.00 96.19 83 MET A CA 1
ATOM 622 C C . MET A 1 83 ? 12.785 3.049 -3.071 1.00 96.19 83 MET A C 1
ATOM 624 O O . MET A 1 83 ? 12.886 3.362 -1.883 1.00 96.19 83 MET A O 1
ATOM 628 N N . LEU A 1 84 ? 11.856 3.569 -3.882 1.00 96.12 84 LEU A N 1
ATOM 629 C CA . LEU A 1 84 ? 10.876 4.559 -3.440 1.00 96.12 84 LEU A CA 1
ATOM 630 C C . LEU A 1 84 ? 10.050 4.027 -2.266 1.00 96.12 84 LEU A C 1
ATOM 632 O O . LEU A 1 84 ? 10.020 4.648 -1.205 1.00 96.12 84 LEU A O 1
ATOM 636 N N . ALA A 1 85 ? 9.435 2.851 -2.427 1.00 93.31 85 ALA A N 1
ATOM 637 C CA . ALA A 1 85 ? 8.630 2.236 -1.376 1.00 93.31 85 ALA A CA 1
ATOM 638 C C . ALA A 1 85 ? 9.437 2.040 -0.083 1.00 93.31 85 ALA A C 1
ATOM 640 O O . ALA A 1 85 ? 8.945 2.325 1.008 1.00 93.31 85 ALA A O 1
ATOM 641 N N . HIS A 1 86 ? 10.697 1.610 -0.186 1.00 92.88 86 HIS A N 1
ATOM 642 C CA . HIS A 1 86 ? 11.539 1.397 0.985 1.00 92.88 86 HIS A CA 1
ATOM 643 C C . HIS A 1 86 ? 11.804 2.692 1.756 1.00 92.88 86 HIS A C 1
ATOM 645 O O . HIS A 1 86 ? 11.714 2.687 2.982 1.00 92.88 86 HIS A O 1
ATOM 651 N N . ILE A 1 87 ? 12.072 3.799 1.059 1.00 91.38 87 ILE A N 1
ATOM 652 C CA . ILE A 1 87 ? 12.310 5.103 1.692 1.00 91.38 87 ILE A CA 1
ATOM 653 C C . ILE A 1 87 ? 11.070 5.574 2.459 1.00 91.38 87 ILE A C 1
ATOM 655 O O . ILE A 1 87 ? 11.201 6.082 3.569 1.00 91.38 87 ILE A O 1
ATOM 659 N N . THR A 1 88 ? 9.865 5.337 1.932 1.00 89.25 88 THR A N 1
ATOM 660 C CA . THR A 1 88 ? 8.616 5.739 2.608 1.00 89.25 88 THR A CA 1
ATOM 661 C C . THR A 1 88 ? 8.339 4.992 3.917 1.00 89.25 88 THR A C 1
ATOM 663 O O . THR A 1 88 ? 7.547 5.462 4.729 1.00 89.25 88 THR A O 1
ATOM 666 N N . CYS A 1 89 ? 9.002 3.854 4.149 1.00 87.88 89 CYS A N 1
ATOM 667 C CA . CYS A 1 89 ? 8.862 3.071 5.378 1.00 87.88 89 CYS A CA 1
ATOM 668 C C . CYS A 1 89 ? 9.889 3.436 6.461 1.00 87.88 89 CYS A C 1
ATOM 670 O O . CYS A 1 89 ? 9.873 2.838 7.538 1.00 87.88 89 CYS A O 1
ATOM 672 N N . LEU A 1 90 ? 10.820 4.352 6.184 1.00 87.06 90 LEU A N 1
ATOM 673 C CA . LEU A 1 90 ? 11.880 4.711 7.120 1.00 87.06 90 LEU A CA 1
ATOM 674 C C . LEU A 1 90 ? 11.482 5.920 7.968 1.00 87.06 90 LEU A C 1
ATOM 676 O O . LEU A 1 90 ? 10.868 6.866 7.487 1.00 87.06 90 LEU A O 1
ATOM 680 N N . SER A 1 91 ? 11.880 5.895 9.240 1.00 87.69 91 SER A N 1
ATOM 681 C CA . SER A 1 91 ? 11.815 7.072 10.105 1.00 87.69 91 SER A CA 1
ATOM 682 C C . SER A 1 91 ? 12.928 8.066 9.765 1.00 87.69 91 SER A C 1
ATOM 684 O O . SER A 1 91 ? 13.983 7.674 9.258 1.00 87.69 91 SER A O 1
ATOM 686 N N . ASP A 1 92 ? 12.747 9.335 10.133 1.00 83.56 92 ASP A N 1
ATOM 687 C CA . ASP A 1 92 ? 13.786 10.367 10.000 1.00 83.56 92 ASP A CA 1
ATOM 688 C C . ASP A 1 92 ? 15.107 9.957 10.663 1.00 83.56 92 ASP A C 1
ATOM 690 O O . ASP A 1 92 ? 16.184 10.163 10.107 1.00 83.56 92 ASP A O 1
ATOM 694 N N . GLU A 1 93 ? 15.040 9.331 11.838 1.00 86.06 93 GLU A N 1
ATOM 695 C CA . GLU A 1 93 ? 16.213 8.813 12.545 1.00 86.06 93 GLU A CA 1
ATOM 696 C C . GLU A 1 93 ? 16.917 7.701 11.754 1.00 86.06 93 GLU A C 1
ATOM 698 O O . GLU A 1 93 ? 18.146 7.706 11.623 1.00 86.06 93 GLU A O 1
ATOM 703 N N . SER A 1 94 ? 16.144 6.781 11.166 1.00 86.62 94 SER A N 1
ATOM 704 C CA . SER A 1 94 ? 16.680 5.717 10.311 1.00 86.62 94 SER A CA 1
ATOM 705 C C . SER A 1 94 ? 17.340 6.296 9.060 1.00 86.62 94 SER A C 1
ATOM 707 O O . SER A 1 94 ? 18.412 5.840 8.663 1.00 86.62 94 SER A O 1
ATOM 709 N N . MET A 1 95 ? 16.725 7.316 8.456 1.00 87.94 95 MET A N 1
ATOM 710 C CA . MET A 1 95 ? 17.256 8.015 7.285 1.00 87.94 95 MET A CA 1
ATOM 711 C C . MET A 1 95 ? 18.565 8.733 7.616 1.00 87.94 95 MET A C 1
ATOM 713 O O . MET A 1 95 ? 19.564 8.522 6.930 1.00 87.94 95 MET A O 1
ATOM 717 N N . ARG A 1 96 ? 18.599 9.506 8.710 1.00 84.44 96 ARG A N 1
ATOM 718 C CA . ARG A 1 96 ? 19.812 10.184 9.196 1.00 84.44 96 ARG A CA 1
ATOM 719 C C . ARG A 1 96 ? 20.928 9.190 9.482 1.00 84.44 96 ARG A C 1
ATOM 721 O O . ARG A 1 96 ? 22.049 9.397 9.041 1.00 84.44 96 ARG A O 1
ATOM 728 N N . THR A 1 97 ? 20.620 8.089 10.161 1.00 85.75 97 THR A N 1
ATOM 729 C CA . THR A 1 97 ? 21.614 7.059 10.482 1.00 85.75 97 THR A CA 1
ATOM 730 C C . THR A 1 97 ? 22.151 6.372 9.230 1.00 85.75 97 THR A C 1
ATOM 732 O O . THR A 1 97 ? 23.341 6.081 9.172 1.00 85.75 97 THR A O 1
ATOM 735 N N . LYS A 1 98 ? 21.317 6.090 8.220 1.00 80.94 98 LYS A N 1
ATOM 736 C CA . LYS A 1 98 ? 21.732 5.389 6.989 1.00 80.94 98 LYS A CA 1
ATOM 737 C C . LYS A 1 98 ? 22.484 6.292 6.009 1.00 80.94 98 LYS A C 1
ATOM 739 O O . LYS A 1 98 ? 23.506 5.865 5.475 1.00 80.94 98 LYS A O 1
ATOM 744 N N . PHE A 1 99 ? 22.032 7.531 5.839 1.00 83.25 99 PHE A N 1
ATOM 745 C CA . PHE A 1 99 ? 22.484 8.446 4.788 1.00 83.25 99 PHE A CA 1
ATOM 746 C C . PHE A 1 99 ? 23.169 9.712 5.330 1.00 83.25 99 PHE A C 1
ATOM 748 O O . PHE A 1 99 ? 23.186 10.742 4.658 1.00 83.25 99 PHE A O 1
ATOM 755 N N . ALA A 1 100 ? 23.724 9.664 6.548 1.00 80.56 100 ALA A N 1
ATOM 756 C CA . ALA A 1 100 ? 24.447 10.790 7.135 1.00 80.56 100 ALA A CA 1
ATOM 757 C C . ALA A 1 100 ? 25.544 11.312 6.181 1.00 80.56 100 ALA A C 1
ATOM 759 O O . ALA A 1 1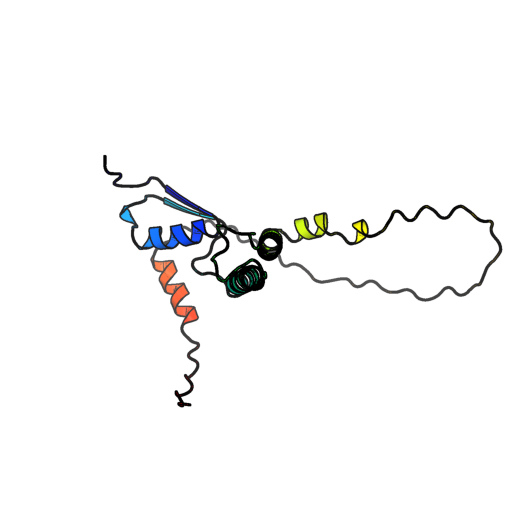00 ? 26.373 10.512 5.732 1.00 80.56 100 ALA A O 1
ATOM 760 N N . PRO A 1 101 ? 25.636 12.637 5.948 1.00 75.38 101 PRO A N 1
ATOM 761 C CA . PRO A 1 101 ? 26.662 13.233 5.086 1.00 75.38 101 PRO A CA 1
ATOM 762 C C . PRO A 1 101 ? 28.096 12.858 5.479 1.00 75.38 101 PRO A C 1
ATOM 764 O O . PRO A 1 101 ? 28.964 12.732 4.621 1.00 75.38 101 PRO A O 1
ATOM 767 N N . ALA A 1 102 ? 28.338 12.612 6.771 1.00 71.25 102 ALA A N 1
ATOM 768 C CA . ALA A 1 102 ? 29.637 12.196 7.292 1.00 71.25 102 ALA A CA 1
ATOM 769 C C . ALA A 1 102 ? 30.145 10.863 6.705 1.00 71.25 102 ALA A C 1
ATOM 771 O O . ALA A 1 102 ? 31.346 10.625 6.717 1.00 71.25 102 ALA A O 1
ATOM 772 N N . ARG A 1 103 ? 29.271 10.011 6.145 1.00 62.59 103 ARG A N 1
ATOM 773 C CA . ARG A 1 103 ? 29.680 8.772 5.456 1.00 62.59 103 ARG A CA 1
ATOM 774 C C . ARG A 1 103 ? 30.246 8.990 4.053 1.00 62.59 103 ARG A C 1
ATOM 776 O O . ARG A 1 103 ? 30.828 8.067 3.498 1.00 62.59 103 ARG A O 1
ATOM 783 N N . LEU A 1 104 ? 30.066 10.181 3.483 1.00 62.97 104 LEU A N 1
ATOM 784 C CA . LEU A 1 104 ? 30.612 10.555 2.176 1.00 62.97 104 LEU A CA 1
ATOM 785 C C . LEU A 1 104 ? 31.943 11.299 2.295 1.00 62.97 104 LEU A C 1
ATOM 787 O O . LEU A 1 104 ? 32.545 11.632 1.277 1.00 62.97 104 LEU A O 1
ATOM 791 N N . MET A 1 105 ? 32.406 11.570 3.518 1.00 57.81 105 MET A N 1
ATOM 792 C CA . MET A 1 105 ? 33.747 12.089 3.729 1.00 57.81 105 MET A CA 1
ATOM 793 C C . MET A 1 105 ? 34.714 10.903 3.746 1.00 57.81 105 MET A C 1
ATOM 795 O O . MET A 1 105 ? 34.674 10.125 4.701 1.00 57.81 105 MET A O 1
ATOM 799 N N . PRO A 1 106 ? 35.570 10.723 2.719 1.00 55.00 106 PRO A N 1
ATOM 800 C CA . PRO A 1 106 ? 36.708 9.831 2.871 1.00 55.00 106 PRO A CA 1
ATOM 801 C C . PRO A 1 106 ? 37.494 10.301 4.097 1.00 55.00 106 PRO A C 1
ATOM 803 O O . PRO A 1 106 ? 37.673 11.509 4.275 1.00 55.00 106 PRO A O 1
ATOM 806 N N . GLU A 1 107 ? 37.910 9.355 4.946 1.00 56.19 107 GLU A N 1
ATOM 807 C CA . GLU A 1 107 ? 38.875 9.591 6.025 1.00 56.19 107 GLU A CA 1
ATOM 808 C C . GLU A 1 107 ? 39.962 10.502 5.456 1.00 56.19 107 GLU A C 1
ATOM 810 O O . GLU A 1 107 ? 40.648 10.156 4.489 1.00 56.19 107 GLU A O 1
ATOM 815 N N . ARG A 1 108 ? 40.006 11.740 5.947 1.00 55.25 108 ARG A N 1
ATOM 816 C CA . ARG A 1 108 ? 40.953 12.732 5.468 1.00 55.25 108 ARG A CA 1
ATOM 817 C C . ARG A 1 108 ? 42.279 12.251 6.026 1.00 55.25 108 ARG A C 1
ATOM 819 O O . ARG A 1 108 ? 42.576 12.576 7.171 1.00 55.25 108 ARG A O 1
ATOM 826 N N . SER A 1 109 ? 43.017 11.441 5.258 1.00 49.19 109 SER A N 1
ATOM 827 C CA . SER A 1 109 ? 44.346 10.956 5.629 1.00 49.19 109 SER A CA 1
ATOM 828 C C . SER A 1 109 ? 45.082 12.116 6.278 1.00 49.19 109 SER A C 1
ATOM 830 O O . SER A 1 109 ? 45.248 13.162 5.640 1.00 49.19 109 SER A O 1
ATOM 832 N N . ALA A 1 110 ? 45.378 11.974 7.573 1.00 50.97 110 ALA A N 1
ATOM 833 C CA . ALA A 1 110 ? 45.906 13.052 8.394 1.00 50.97 110 ALA A CA 1
ATOM 834 C C . ALA A 1 110 ? 47.043 13.755 7.637 1.00 50.97 110 ALA A C 1
ATOM 836 O O . ALA A 1 110 ? 47.855 13.062 7.015 1.00 50.97 110 ALA A O 1
ATOM 837 N N . PRO A 1 111 ? 47.110 15.100 7.629 1.00 46.28 111 PRO A N 1
ATOM 838 C CA . PRO A 1 111 ? 48.165 15.789 6.907 1.00 46.28 111 PRO A CA 1
ATOM 839 C C . PRO A 1 111 ? 49.508 15.292 7.442 1.00 46.28 111 PRO A C 1
ATOM 841 O O . PRO A 1 111 ? 49.852 15.534 8.598 1.00 46.28 111 PRO A O 1
ATOM 844 N N . THR A 1 112 ? 50.254 14.563 6.608 1.00 46.59 112 THR A N 1
ATOM 845 C CA . THR A 1 112 ? 51.642 14.207 6.895 1.00 46.59 112 THR A CA 1
ATOM 846 C C . THR A 1 112 ? 52.374 15.514 7.132 1.00 46.59 112 THR A C 1
ATOM 848 O O . THR A 1 112 ? 52.458 16.347 6.227 1.00 46.59 112 THR A O 1
ATOM 851 N N . SER A 1 113 ? 52.828 15.711 8.367 1.00 46.09 113 SER A N 1
ATOM 852 C CA . SER A 1 113 ? 53.519 16.909 8.820 1.00 46.09 113 SER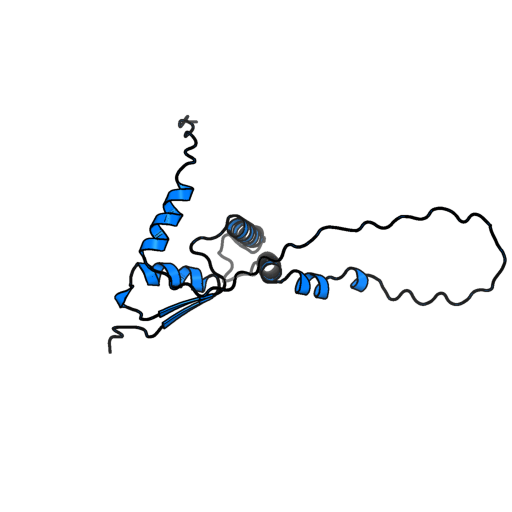 A CA 1
ATOM 853 C C . SER A 1 113 ? 54.613 17.292 7.825 1.00 46.09 113 SER A C 1
ATOM 855 O O . SER A 1 113 ? 55.642 16.620 7.741 1.00 46.09 113 SER A O 1
ATOM 857 N N . ARG A 1 114 ? 54.410 18.380 7.079 1.00 41.03 114 ARG A N 1
ATOM 858 C CA . ARG A 1 114 ? 55.509 19.104 6.444 1.00 41.03 114 ARG A CA 1
ATOM 859 C C . ARG A 1 114 ? 55.730 20.389 7.219 1.00 41.03 114 ARG A C 1
ATOM 861 O O . ARG A 1 114 ? 54.784 21.072 7.595 1.00 41.03 114 ARG A O 1
ATOM 868 N N . ALA A 1 115 ? 57.005 20.596 7.512 1.00 41.56 115 ALA A N 1
ATOM 869 C CA . ALA A 1 115 ? 57.557 21.535 8.463 1.00 41.56 115 ALA A CA 1
ATOM 870 C C . ALA A 1 115 ? 56.995 22.963 8.368 1.00 41.56 115 ALA A C 1
ATOM 872 O O . ALA A 1 115 ? 56.698 23.484 7.296 1.00 41.56 115 ALA A O 1
ATOM 873 N N . SER A 1 116 ? 56.911 23.562 9.550 1.00 46.53 116 SER A N 1
ATOM 874 C CA . SER A 1 116 ? 56.600 24.950 9.881 1.00 46.53 116 SER A CA 1
ATOM 875 C C . SER A 1 116 ? 57.442 25.991 9.139 1.00 46.53 116 SER A C 1
ATOM 877 O O . SER A 1 116 ? 58.652 25.808 9.044 1.00 46.53 116 SER A O 1
ATOM 879 N N . SER A 1 117 ? 56.806 27.109 8.754 1.00 41.00 117 SER A N 1
ATOM 880 C CA . SER A 1 117 ? 57.375 28.473 8.675 1.00 41.00 117 SER A CA 1
ATOM 881 C C . SER A 1 117 ? 56.263 29.519 8.389 1.00 41.00 117 SER A C 1
ATOM 883 O O . SER A 1 117 ? 55.175 29.114 7.986 1.00 41.00 117 SER A O 1
ATOM 885 N N . PRO A 1 118 ? 56.450 30.825 8.693 1.00 42.16 118 PRO A N 1
ATOM 886 C CA . PRO A 1 118 ? 55.662 31.503 9.730 1.00 42.16 118 PRO A CA 1
ATOM 887 C C . PRO A 1 118 ? 54.623 32.543 9.254 1.00 42.16 118 PRO A C 1
ATOM 889 O O . PRO A 1 118 ? 54.817 33.223 8.257 1.00 42.16 118 PRO A O 1
ATOM 892 N N . SER A 1 119 ? 53.563 32.646 10.073 1.00 41.62 119 SER A N 1
ATOM 893 C CA . SER A 1 119 ? 52.615 33.749 10.362 1.00 41.62 119 SER A CA 1
ATOM 894 C C . SER A 1 119 ? 52.199 34.756 9.276 1.00 41.62 119 SER A C 1
ATOM 896 O O . SER A 1 119 ? 52.979 35.639 8.937 1.00 41.62 119 SER A O 1
ATOM 898 N N . ASP A 1 120 ? 50.893 34.767 8.967 1.00 35.88 120 ASP A N 1
ATOM 899 C CA . ASP A 1 120 ? 50.154 35.954 8.505 1.00 35.88 120 ASP A CA 1
ATOM 900 C C . ASP A 1 120 ? 49.037 36.316 9.513 1.00 35.88 120 ASP A C 1
ATOM 902 O O . ASP A 1 120 ? 48.233 35.445 9.869 1.00 35.88 120 ASP A O 1
ATOM 906 N N . PRO A 1 121 ? 48.963 37.566 10.018 1.00 43.91 121 PRO A N 1
ATOM 907 C CA . PRO A 1 121 ? 48.124 37.924 11.153 1.00 43.91 121 PRO A CA 1
ATOM 908 C C . PRO A 1 121 ? 46.868 38.687 10.718 1.00 43.91 121 PRO A C 1
ATOM 910 O O . PRO A 1 121 ? 46.787 39.887 10.932 1.00 43.91 121 PRO A O 1
ATOM 913 N N . ILE A 1 122 ? 45.857 38.026 10.153 1.00 34.03 122 ILE A N 1
ATOM 914 C CA . ILE A 1 122 ? 44.488 38.578 10.155 1.00 34.03 122 ILE A CA 1
ATOM 915 C C . ILE A 1 122 ? 43.500 37.460 10.494 1.00 34.03 122 ILE A C 1
ATOM 917 O O . ILE A 1 122 ? 42.873 36.828 9.648 1.00 34.03 122 ILE A O 1
ATOM 921 N N . SER A 1 123 ? 43.364 37.229 11.798 1.00 40.44 123 SER A N 1
ATOM 922 C CA . SER A 1 123 ? 42.109 36.806 12.405 1.00 40.44 123 SER A CA 1
ATOM 923 C C . SER A 1 123 ? 41.080 37.914 12.208 1.00 40.44 123 SER A C 1
ATOM 925 O O . SER A 1 123 ? 41.397 39.051 12.523 1.00 40.44 123 SER A O 1
ATOM 927 N N . HIS A 1 124 ? 39.882 37.591 11.726 1.00 35.09 124 HIS A N 1
ATOM 928 C CA . HIS A 1 124 ? 38.585 38.069 12.225 1.00 35.09 124 HIS A CA 1
ATOM 929 C C . HIS A 1 124 ? 37.505 37.710 11.199 1.00 35.09 124 HIS A C 1
ATOM 931 O O . HIS A 1 124 ? 37.497 38.243 10.099 1.00 35.09 124 HIS A O 1
ATOM 937 N N . ILE A 1 125 ? 36.594 36.808 11.573 1.00 37.84 125 ILE A N 1
ATOM 938 C CA . ILE A 1 125 ? 35.135 37.006 11.547 1.00 37.84 125 ILE A CA 1
ATOM 939 C C . ILE A 1 125 ? 34.502 35.758 12.182 1.00 37.84 125 ILE A C 1
ATOM 941 O O . ILE A 1 125 ? 34.619 34.636 11.696 1.00 37.84 125 ILE A O 1
ATOM 945 N N . ARG A 1 126 ? 33.871 35.982 13.338 1.00 36.72 126 ARG A N 1
ATOM 946 C CA . ARG A 1 126 ? 32.999 35.047 14.055 1.00 36.72 126 ARG A CA 1
ATOM 947 C C . ARG A 1 126 ? 31.705 34.905 13.251 1.00 36.72 126 ARG A C 1
ATOM 949 O O . ARG A 1 126 ? 31.046 35.915 13.026 1.00 36.72 126 ARG A O 1
ATOM 956 N N . ALA A 1 127 ? 31.312 33.686 12.895 1.00 33.72 127 ALA A N 1
ATOM 957 C CA . ALA A 1 127 ? 29.930 33.401 12.522 1.00 33.72 127 ALA A CA 1
ATOM 958 C C . ALA A 1 127 ? 29.192 32.876 13.759 1.00 33.72 127 ALA A C 1
ATOM 960 O O . ALA A 1 127 ? 29.622 31.931 14.419 1.00 33.72 127 ALA A O 1
ATOM 961 N N . THR A 1 128 ? 28.141 33.602 14.101 1.00 32.12 128 THR A N 1
ATOM 962 C CA . THR A 1 128 ? 27.277 33.468 15.264 1.00 32.12 128 THR A CA 1
ATOM 963 C C . THR A 1 128 ? 26.346 32.264 15.184 1.00 32.12 128 THR A C 1
ATOM 965 O O . THR A 1 128 ? 25.891 31.870 14.114 1.00 32.12 128 THR A O 1
ATOM 968 N N . ASP A 1 129 ? 26.057 31.751 16.375 1.00 32.06 129 ASP A N 1
ATOM 969 C CA . ASP A 1 129 ? 24.989 30.831 16.753 1.00 32.06 129 ASP A CA 1
ATOM 970 C C . ASP A 1 129 ? 23.652 31.126 16.039 1.00 32.06 129 ASP A C 1
ATOM 972 O O . ASP A 1 129 ? 23.271 32.280 15.839 1.00 32.06 129 ASP A O 1
ATOM 976 N N . SER A 1 130 ? 22.937 30.074 15.648 1.00 34.84 130 SER A N 1
ATOM 977 C CA . SER A 1 130 ? 21.557 30.139 15.158 1.00 34.84 130 SER A CA 1
ATOM 978 C C . SER A 1 130 ? 20.784 28.986 15.774 1.00 34.84 130 SER A C 1
ATOM 980 O O . SER A 1 130 ? 20.644 27.898 15.217 1.00 34.84 130 SER A O 1
ATOM 982 N N . SER A 1 131 ? 20.321 29.254 16.983 1.00 31.56 131 SER A N 1
ATOM 983 C CA . SER A 1 131 ? 19.358 28.467 17.728 1.00 31.56 131 SER A CA 1
ATOM 984 C C . SER A 1 131 ? 17.965 28.540 17.075 1.00 31.56 131 SER A C 1
ATOM 986 O O . SER A 1 131 ? 17.597 29.551 16.480 1.00 31.56 131 SER A O 1
ATOM 988 N N . ASN A 1 132 ? 17.172 27.490 17.325 1.00 31.41 132 ASN A N 1
ATOM 989 C CA . ASN A 1 132 ? 15.705 27.374 17.251 1.00 31.41 132 ASN A CA 1
ATOM 990 C C . ASN A 1 132 ? 15.009 27.006 15.928 1.00 31.41 132 ASN A C 1
ATOM 992 O O . ASN A 1 132 ? 14.663 27.864 15.127 1.00 31.41 132 ASN A O 1
ATOM 996 N N . VAL A 1 133 ? 14.534 25.750 15.878 1.00 33.44 133 VAL A N 1
ATOM 997 C CA . VAL A 1 133 ? 13.089 25.462 15.762 1.00 33.44 133 VAL A CA 1
ATOM 998 C C . VAL A 1 133 ? 12.717 24.407 16.812 1.00 33.44 133 VAL A C 1
ATOM 1000 O O . VAL A 1 133 ? 13.294 23.324 16.862 1.00 33.44 133 VAL A O 1
ATOM 1003 N N . SER A 1 134 ? 11.768 24.766 17.677 1.00 30.05 134 SER A N 1
ATOM 1004 C CA . SER A 1 134 ? 11.278 23.985 18.816 1.00 30.05 134 SER A CA 1
ATOM 1005 C C . SER A 1 134 ? 10.228 22.955 18.373 1.00 30.05 134 SER A C 1
ATOM 1007 O O . SER A 1 134 ? 9.253 23.313 17.713 1.00 30.05 134 SER A O 1
ATOM 1009 N N . MET A 1 135 ? 10.410 21.681 18.741 1.00 27.28 135 MET A N 1
ATOM 1010 C CA . MET A 1 135 ? 9.386 20.636 18.620 1.00 27.28 135 MET A CA 1
ATOM 1011 C C . MET A 1 135 ? 8.415 20.735 19.801 1.00 27.28 135 MET A C 1
ATOM 1013 O O . MET A 1 135 ? 8.790 20.471 20.942 1.00 27.28 135 MET A O 1
ATOM 1017 N N . GLN A 1 136 ? 7.152 21.062 19.532 1.00 30.23 136 GLN A N 1
ATOM 1018 C CA . GLN A 1 136 ? 6.078 20.880 20.507 1.00 30.23 136 GLN A CA 1
ATOM 1019 C C . GLN A 1 136 ? 5.656 19.406 20.525 1.00 30.23 136 GLN A C 1
ATOM 1021 O O . GLN A 1 136 ? 5.086 18.895 19.562 1.00 30.23 136 GLN A O 1
ATOM 1026 N N . THR A 1 137 ? 5.928 18.713 21.628 1.00 26.06 137 THR A N 1
ATOM 1027 C CA . THR A 1 137 ? 5.407 17.372 21.905 1.00 26.06 137 THR A CA 1
ATOM 1028 C C . THR A 1 137 ? 4.064 17.486 22.626 1.00 26.06 137 THR A C 1
ATOM 1030 O O . THR A 1 137 ? 3.988 17.743 23.825 1.00 26.06 137 THR A O 1
ATOM 1033 N N . ALA A 1 138 ? 2.967 17.276 21.896 1.00 29.47 138 ALA A N 1
ATOM 1034 C CA . ALA A 1 138 ? 1.652 17.102 22.501 1.00 29.47 138 ALA A CA 1
ATOM 1035 C C . ALA A 1 138 ? 1.544 15.680 23.075 1.00 29.47 138 ALA A C 1
ATOM 1037 O O . ALA A 1 138 ? 1.335 14.703 22.357 1.00 29.47 138 ALA A O 1
ATOM 1038 N N . THR A 1 139 ? 1.703 15.556 24.391 1.00 33.59 139 THR A N 1
ATOM 1039 C CA . THR A 1 139 ? 1.330 14.351 25.134 1.00 33.59 139 THR A CA 1
ATOM 1040 C C . THR A 1 139 ? -0.159 14.415 25.464 1.00 33.59 139 THR A C 1
ATOM 1042 O O . THR A 1 139 ? -0.603 15.296 26.191 1.00 33.59 139 THR A O 1
ATOM 1045 N N . SER A 1 140 ? -0.947 13.450 24.987 1.00 35.06 140 SER A N 1
ATOM 1046 C CA . SER A 1 140 ? -2.293 13.210 25.519 1.00 35.06 140 SER A CA 1
ATOM 1047 C C . SER A 1 140 ? -2.437 11.751 25.937 1.00 35.06 140 SER A C 1
ATOM 1049 O O . SER A 1 140 ? -2.650 10.857 25.118 1.00 35.06 140 SER A O 1
ATOM 1051 N N . ARG A 1 141 ? -2.320 11.515 27.249 1.00 34.28 141 ARG A N 1
ATOM 1052 C CA . ARG A 1 141 ? -2.819 10.308 27.915 1.00 34.28 141 ARG A CA 1
ATOM 1053 C C . ARG A 1 141 ? -4.345 10.278 27.798 1.00 34.28 141 ARG A C 1
ATOM 1055 O O . ARG A 1 141 ? -5.005 11.239 28.177 1.00 34.28 141 ARG A O 1
ATOM 1062 N N . GLY A 1 142 ? -4.901 9.157 27.347 1.00 31.72 142 GLY A N 1
ATOM 1063 C CA . GLY A 1 142 ? -6.333 8.878 27.465 1.00 31.72 142 GLY A CA 1
ATOM 1064 C C . GLY A 1 142 ? -6.795 7.738 26.563 1.00 31.72 142 GLY A C 1
ATOM 1065 O O . GLY A 1 142 ? -7.018 7.942 25.375 1.00 31.72 142 GLY A O 1
ATOM 1066 N N . ARG A 1 143 ? -6.988 6.535 27.123 1.00 37.09 143 ARG A N 1
ATOM 1067 C CA . ARG A 1 143 ? -7.760 5.471 26.459 1.00 37.09 143 ARG A CA 1
ATOM 1068 C C . ARG A 1 143 ? -9.205 5.958 26.318 1.00 37.09 143 ARG A C 1
ATOM 1070 O O . ARG A 1 143 ? -9.887 6.104 27.328 1.00 37.09 143 ARG A O 1
ATOM 1077 N N . ARG A 1 144 ? -9.686 6.176 25.093 1.00 37.97 144 ARG A N 1
ATOM 1078 C CA . ARG A 1 144 ? -11.124 6.305 24.810 1.00 37.97 144 ARG A CA 1
ATOM 1079 C C . ARG A 1 144 ? -11.588 5.107 23.987 1.00 37.97 144 ARG A C 1
ATOM 1081 O O . ARG A 1 144 ? -10.929 4.701 23.035 1.00 37.97 144 ARG A O 1
ATOM 1088 N N . ARG A 1 145 ? -12.703 4.521 24.421 1.00 31.36 145 ARG A N 1
ATOM 1089 C CA . ARG A 1 145 ? -13.459 3.482 23.719 1.00 31.36 145 ARG A CA 1
ATOM 1090 C C . ARG A 1 145 ? -14.224 4.155 22.578 1.00 31.36 145 ARG A C 1
ATOM 1092 O O . ARG A 1 145 ? -14.885 5.160 22.814 1.00 31.36 145 ARG A O 1
ATOM 1099 N N . TRP A 1 146 ? -14.107 3.612 21.372 1.00 34.12 146 TRP A N 1
ATOM 1100 C CA . TRP A 1 146 ? -14.786 4.116 20.180 1.00 34.12 146 TRP A CA 1
ATOM 1101 C C . TRP A 1 146 ? -16.215 3.560 20.134 1.00 34.12 146 TRP A C 1
ATOM 1103 O O . TRP A 1 146 ? -16.399 2.348 20.230 1.00 34.12 146 TRP A O 1
ATOM 1113 N N . THR A 1 147 ? -17.215 4.436 20.034 1.00 40.19 147 THR A N 1
ATOM 1114 C CA . THR A 1 147 ? -18.632 4.088 19.815 1.00 40.19 147 THR A CA 1
ATOM 1115 C C . THR A 1 147 ? -19.110 4.682 18.491 1.00 40.19 147 THR A C 1
ATOM 1117 O O . THR A 1 147 ? -18.552 5.681 18.028 1.00 40.19 147 THR A O 1
ATOM 1120 N N . SER A 1 148 ? -20.148 4.088 17.896 1.00 41.19 148 SER A N 1
ATOM 1121 C CA . SER A 1 148 ? -20.736 4.483 16.603 1.00 41.19 148 SER A CA 1
ATOM 1122 C C . SER A 1 148 ? -21.101 5.972 16.512 1.00 41.19 148 SER A C 1
ATOM 1124 O O . SER A 1 148 ? -20.888 6.587 15.475 1.00 41.19 148 SER A O 1
ATOM 1126 N N . SER A 1 149 ? -21.525 6.596 17.614 1.00 36.22 149 SER A N 1
ATOM 1127 C CA . SER A 1 149 ? -21.861 8.028 17.666 1.00 36.22 149 SER A CA 1
ATOM 1128 C C . SER A 1 149 ? -20.673 8.981 17.456 1.00 36.22 149 SER A C 1
ATOM 1130 O O . SER A 1 149 ? -20.852 10.101 16.995 1.00 36.22 149 SER A O 1
ATOM 1132 N N . THR A 1 150 ? -19.437 8.551 17.735 1.00 41.50 150 THR A N 1
ATOM 1133 C CA . THR A 1 150 ? -18.231 9.394 17.547 1.00 41.50 150 THR A CA 1
ATOM 1134 C C . THR A 1 150 ? -17.733 9.450 16.101 1.00 41.50 150 THR A C 1
ATOM 1136 O O . THR A 1 150 ? -16.772 10.174 15.801 1.00 41.50 150 THR A O 1
ATOM 1139 N N . TRP A 1 151 ? -18.346 8.649 15.226 1.00 37.50 151 TRP A N 1
ATOM 1140 C CA . TRP A 1 151 ? -18.042 8.576 13.802 1.00 37.50 151 TRP A CA 1
ATOM 1141 C C . TRP A 1 151 ? -18.813 9.644 13.008 1.00 37.50 151 TRP A C 1
ATOM 1143 O O . TRP A 1 151 ? -18.194 10.365 12.227 1.00 37.50 151 TRP A O 1
ATOM 1153 N N . GLU A 1 152 ? -20.110 9.836 13.277 1.00 33.47 152 GLU A N 1
ATOM 1154 C CA . GLU A 1 152 ? -20.968 10.813 12.570 1.00 33.47 152 GLU A CA 1
ATOM 1155 C C . GLU A 1 152 ? -20.606 12.283 12.865 1.00 33.47 152 GLU A C 1
ATOM 1157 O O . GLU A 1 152 ? -20.696 13.152 11.991 1.00 33.47 152 GLU A O 1
ATOM 1162 N N . GLU A 1 153 ? -20.108 12.581 14.070 1.00 31.91 153 GLU A N 1
ATOM 1163 C CA . GLU A 1 153 ? -19.689 13.944 14.435 1.00 31.91 153 GLU A CA 1
ATOM 1164 C C . GLU A 1 153 ? -18.445 14.416 13.661 1.00 31.91 153 GLU A C 1
ATOM 1166 O O . GLU A 1 153 ? -18.281 15.613 13.417 1.00 31.91 153 GLU A O 1
ATOM 1171 N N . ARG A 1 1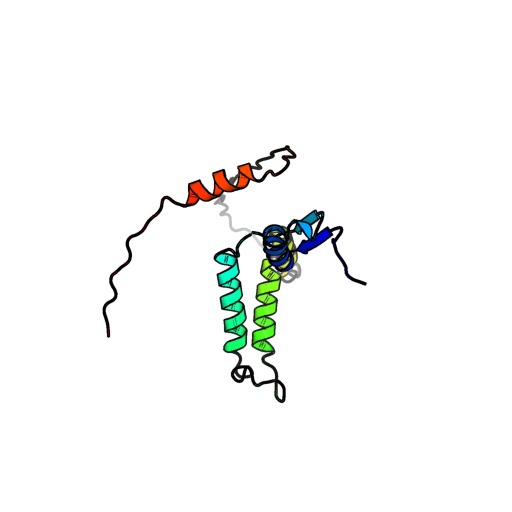54 ? -17.567 13.500 13.225 1.00 37.81 154 ARG A N 1
ATOM 1172 C CA . ARG A 1 154 ? -16.327 13.864 12.510 1.00 37.81 154 ARG A CA 1
ATOM 1173 C C . ARG A 1 154 ? -16.478 13.911 10.995 1.00 37.81 154 ARG A C 1
ATOM 1175 O O . ARG A 1 154 ? -15.764 14.682 10.355 1.00 37.81 154 ARG A O 1
ATOM 1182 N N . THR A 1 155 ? -17.406 13.154 10.417 1.00 37.47 155 THR A N 1
ATOM 1183 C CA . THR A 1 155 ? -17.693 13.207 8.973 1.00 37.47 155 THR A CA 1
ATOM 1184 C C . THR A 1 155 ? -18.410 14.499 8.580 1.00 37.47 155 THR A C 1
ATOM 1186 O O . THR A 1 155 ? -18.186 15.017 7.487 1.00 37.47 155 THR A O 1
ATOM 1189 N N . THR A 1 156 ? -19.191 15.089 9.490 1.00 35.09 156 THR A N 1
ATOM 1190 C CA . THR A 1 156 ? -19.954 16.320 9.218 1.00 35.09 156 THR A CA 1
ATOM 1191 C C . THR A 1 156 ? -19.061 17.572 9.119 1.00 35.09 156 THR A C 1
ATOM 1193 O O . THR A 1 156 ? -19.346 18.477 8.337 1.00 35.09 156 THR A O 1
ATOM 1196 N N . SER A 1 157 ? -17.915 17.614 9.815 1.00 32.84 157 SER A N 1
ATOM 1197 C CA . SER A 1 157 ? -16.999 18.773 9.782 1.00 32.84 157 SER A CA 1
ATOM 1198 C C . SER A 1 157 ? -16.210 18.926 8.471 1.00 32.84 157 SER A C 1
ATOM 1200 O O . SER A 1 157 ? -15.644 19.993 8.241 1.00 32.84 157 SER A O 1
ATOM 1202 N N . CYS A 1 158 ? -16.153 17.907 7.604 1.00 31.66 158 CYS A N 1
ATOM 1203 C CA . CYS A 1 158 ? -15.477 18.008 6.300 1.00 31.66 158 CYS A CA 1
ATOM 1204 C C . CYS A 1 158 ? -16.411 18.430 5.150 1.00 31.66 158 CYS A C 1
ATOM 1206 O O . CYS A 1 158 ? -15.936 18.675 4.044 1.00 31.66 158 CYS A O 1
ATOM 1208 N N . ALA A 1 159 ? -17.722 18.550 5.384 1.00 33.72 159 ALA A N 1
ATOM 1209 C CA . ALA A 1 159 ? -18.709 18.721 4.315 1.00 33.72 159 ALA A CA 1
ATOM 1210 C C . ALA A 1 159 ? -18.972 20.180 3.867 1.00 33.72 159 ALA A C 1
ATOM 1212 O O . ALA A 1 159 ? -19.807 20.397 2.994 1.00 33.72 159 ALA A O 1
ATOM 1213 N N . SER A 1 160 ? -18.278 21.196 4.399 1.00 34.16 160 SER A N 1
ATOM 1214 C CA . SER A 1 160 ? -18.610 22.617 4.152 1.00 34.16 160 SER A CA 1
ATOM 1215 C C . SER A 1 160 ? -17.708 23.371 3.159 1.00 34.16 160 SER A C 1
ATOM 1217 O O . SER A 1 160 ? -17.626 24.595 3.216 1.00 34.16 160 SER A O 1
ATOM 1219 N N . HIS A 1 161 ? -17.048 22.689 2.216 1.00 32.81 161 HIS A N 1
ATOM 1220 C CA . HIS A 1 161 ? -16.323 23.353 1.117 1.00 32.81 161 HIS A CA 1
ATOM 1221 C C . HIS A 1 161 ? -16.818 22.890 -0.260 1.00 32.81 161 HIS A C 1
ATOM 1223 O O . HIS A 1 161 ? -16.121 22.219 -1.019 1.00 32.81 161 HIS A O 1
ATOM 1229 N N . SER A 1 162 ? -18.042 23.282 -0.608 1.00 32.41 162 SER A N 1
ATOM 1230 C CA . SER A 1 162 ? -18.573 23.193 -1.969 1.00 32.41 162 SER A CA 1
ATOM 1231 C C . SER A 1 162 ? -17.900 24.232 -2.880 1.00 32.41 162 SER A C 1
ATOM 1233 O O . SER A 1 162 ? -18.182 25.426 -2.786 1.00 32.41 162 SER A O 1
ATOM 1235 N N . ARG A 1 163 ? -17.011 23.782 -3.777 1.00 34.53 163 ARG A N 1
ATOM 1236 C CA . ARG A 1 163 ? -16.543 24.562 -4.940 1.00 34.53 163 ARG A CA 1
ATOM 1237 C C . ARG A 1 163 ? -17.490 24.341 -6.136 1.00 34.53 163 ARG A C 1
ATOM 1239 O O . ARG A 1 163 ? -17.924 23.207 -6.338 1.00 34.53 163 ARG A O 1
ATOM 1246 N N . PRO A 1 164 ? -17.801 25.368 -6.948 1.00 32.97 164 PRO A N 1
ATOM 1247 C CA . PRO A 1 164 ? -18.672 25.212 -8.114 1.00 32.97 164 PRO A CA 1
ATOM 1248 C C . PRO A 1 164 ? -17.984 24.435 -9.255 1.00 32.97 164 PRO A C 1
ATOM 1250 O O . PRO A 1 164 ? -16.796 24.623 -9.520 1.00 32.97 164 PRO A O 1
ATOM 1253 N N . ARG A 1 165 ? -18.744 23.559 -9.933 1.00 32.12 165 ARG A N 1
ATOM 1254 C CA . ARG A 1 165 ? -18.327 22.803 -11.134 1.00 32.12 165 ARG A CA 1
ATOM 1255 C C . ARG A 1 165 ? -18.205 23.751 -12.340 1.00 32.12 165 ARG A C 1
ATOM 1257 O O . ARG A 1 165 ? -19.158 24.491 -12.583 1.00 32.12 165 ARG A O 1
ATOM 1264 N N . PRO A 1 166 ? -17.128 23.705 -13.144 1.00 32.59 166 PRO A N 1
ATOM 1265 C CA . PRO A 1 166 ? -17.149 24.313 -14.468 1.00 32.59 166 PRO A CA 1
ATOM 1266 C C . PRO A 1 166 ? -17.985 23.457 -15.434 1.00 32.59 166 PRO A C 1
ATOM 1268 O O . PRO A 1 166 ? -17.968 22.225 -15.374 1.00 32.59 166 PRO A O 1
ATOM 1271 N N . ALA A 1 167 ? -18.756 24.133 -16.285 1.00 36.53 167 ALA A N 1
ATOM 1272 C CA . ALA A 1 167 ? -19.640 23.536 -17.277 1.00 36.53 167 ALA A CA 1
ATOM 1273 C C . ALA A 1 167 ? -18.854 22.762 -18.348 1.00 36.53 167 ALA A C 1
ATOM 1275 O O . ALA A 1 167 ? -17.786 23.189 -18.783 1.00 36.53 167 ALA A O 1
ATOM 1276 N N . ALA A 1 168 ? -19.412 21.628 -18.774 1.00 35.16 168 ALA A N 1
ATOM 1277 C CA . ALA A 1 168 ? -18.901 20.833 -19.880 1.00 35.16 168 ALA A CA 1
ATOM 1278 C C . ALA A 1 168 ? -19.027 21.622 -21.194 1.00 35.16 168 ALA A C 1
ATOM 1280 O O . ALA A 1 168 ? -20.135 21.917 -21.637 1.00 35.16 168 ALA A O 1
ATOM 1281 N N . GLY A 1 169 ? -17.887 21.960 -21.794 1.00 31.25 169 GLY A N 1
ATOM 1282 C CA . GLY A 1 169 ? -17.777 22.427 -23.170 1.00 31.25 169 GLY A CA 1
ATOM 1283 C C . GLY A 1 169 ? -17.097 21.345 -23.999 1.00 31.25 169 GLY A C 1
ATOM 1284 O O . GLY A 1 169 ? -15.997 20.912 -23.671 1.00 31.25 169 GLY A O 1
ATOM 1285 N N . SER A 1 170 ? -17.792 20.883 -25.027 1.00 36.66 170 SER A N 1
ATOM 1286 C CA . SER A 1 170 ? -17.333 19.952 -26.054 1.00 36.66 170 SER A CA 1
ATOM 1287 C C . SER A 1 170 ? -16.286 20.586 -26.971 1.00 36.66 170 SER A C 1
ATOM 1289 O O . SER A 1 170 ? -16.579 21.641 -27.526 1.00 36.66 170 SER A O 1
ATOM 1291 N N . PHE A 1 171 ? -15.146 19.911 -27.150 1.00 39.56 171 PHE A N 1
ATOM 1292 C CA . PHE A 1 171 ? -14.369 19.753 -28.390 1.00 39.56 171 PHE A CA 1
ATOM 1293 C C . PHE A 1 171 ? -13.448 18.537 -28.246 1.00 39.56 171 PHE A C 1
ATOM 1295 O O . PHE A 1 171 ? -12.893 18.359 -27.137 1.00 39.56 171 PHE A O 1
#

Radius of gyration: 28.0 Å; chains: 1; bounding box: 79×66×56 Å

pLDDT: mean 71.0, std 27.87, range [26.06, 98.38]

Foldseek 3Di:
DDQQAAAEQEAEAVSLCVLVVCCVVPVRRYDYYHYHPYDVDQDPVNVVLVVQLVVLQVPQPCCPVVPNPVHDHSVRSNVVSVVSVVVVPDDPVRCCVVPPPVVVDDPPPPPPDDDDDDDDDDDDDDDDDDDDDDDDDDDDDDDDDDDPVVVVVVVVVVPPDDDDDDDDDDD